Protein AF-A0A349VHH0-F1 (afdb_monomer_lite)

Radius of gyration: 14.25 Å; chains: 1; bounding box: 32×23×42 Å

Structure (mmCIF, N/CA/C/O backbone):
data_AF-A0A349VHH0-F1
#
_entry.id   AF-A0A349VHH0-F1
#
loop_
_atom_site.group_PDB
_atom_site.id
_atom_site.type_symbol
_atom_site.label_atom_id
_atom_site.label_alt_id
_atom_site.label_comp_id
_atom_site.label_asym_id
_atom_site.label_entity_id
_atom_site.label_seq_id
_atom_site.pdbx_PDB_ins_code
_atom_site.Cartn_x
_atom_site.Cartn_y
_atom_site.Cartn_z
_atom_site.occupancy
_atom_site.B_iso_or_equiv
_atom_site.auth_seq_id
_atom_site.auth_comp_id
_atom_site.auth_asym_id
_atom_site.auth_atom_id
_atom_site.pdbx_PDB_model_num
ATOM 1 N N . MET A 1 1 ? -18.734 -1.919 11.521 1.00 59.34 1 MET A N 1
ATOM 2 C CA . MET A 1 1 ? -18.033 -2.120 10.231 1.00 59.34 1 MET A CA 1
ATOM 3 C C . MET A 1 1 ? -16.664 -1.491 10.386 1.00 59.34 1 MET A C 1
ATOM 5 O O . MET A 1 1 ? -16.612 -0.408 10.951 1.00 59.34 1 MET A O 1
ATOM 9 N N . ALA A 1 2 ? -15.587 -2.161 9.975 1.00 71.06 2 ALA A N 1
ATOM 10 C CA . ALA A 1 2 ? -14.248 -1.577 10.053 1.00 71.06 2 ALA A CA 1
ATOM 11 C C . ALA A 1 2 ? -14.108 -0.474 8.992 1.00 71.06 2 ALA A C 1
ATOM 13 O O . ALA A 1 2 ? -14.439 -0.714 7.833 1.00 71.06 2 ALA A O 1
ATOM 14 N N . SER A 1 3 ? -13.645 0.713 9.388 1.00 89.81 3 SER A N 1
ATOM 15 C CA . SER A 1 3 ? -13.269 1.769 8.442 1.00 89.81 3 SER A CA 1
ATOM 16 C C . SER A 1 3 ? -11.899 1.418 7.874 1.00 89.81 3 SER A C 1
ATOM 18 O O . SER A 1 3 ? -10.964 1.177 8.637 1.00 89.81 3 SER A O 1
ATOM 20 N N . LEU A 1 4 ? -11.770 1.353 6.556 1.00 94.44 4 LEU A N 1
ATOM 21 C CA . LEU A 1 4 ? -10.515 1.015 5.895 1.00 94.44 4 LEU A CA 1
ATOM 22 C C . LEU A 1 4 ? -10.029 2.218 5.095 1.00 94.44 4 LEU A C 1
ATOM 24 O O . LEU A 1 4 ? -10.827 3.007 4.613 1.00 94.44 4 LEU A O 1
ATOM 28 N N . VAL A 1 5 ? -8.714 2.345 4.976 1.00 95.81 5 VAL A N 1
ATOM 29 C CA . VAL A 1 5 ? -8.042 3.226 4.024 1.00 95.81 5 VAL A CA 1
ATOM 30 C C . VAL A 1 5 ? -6.947 2.398 3.379 1.00 95.81 5 VAL A C 1
ATOM 32 O O . VAL A 1 5 ? -6.193 1.721 4.077 1.00 95.81 5 VAL A O 1
ATOM 35 N N . THR A 1 6 ? -6.840 2.435 2.056 1.00 97.19 6 THR A N 1
ATOM 36 C CA . THR A 1 6 ? -5.784 1.716 1.333 1.00 97.19 6 THR A CA 1
ATOM 37 C C . THR A 1 6 ? -4.685 2.654 0.848 1.00 97.19 6 THR A C 1
ATOM 39 O O . THR A 1 6 ? -4.985 3.757 0.393 1.00 97.19 6 THR A O 1
ATOM 42 N N . LEU A 1 7 ? -3.424 2.218 0.875 1.00 97.88 7 LEU A N 1
ATOM 43 C CA . LEU A 1 7 ? -2.281 2.988 0.383 1.00 97.88 7 LEU A CA 1
ATOM 44 C C . LEU A 1 7 ? -1.596 2.272 -0.787 1.00 97.88 7 LEU A C 1
ATOM 46 O O . LEU A 1 7 ? -1.134 1.140 -0.655 1.00 97.88 7 LEU A O 1
ATOM 50 N N . THR A 1 8 ? -1.506 2.961 -1.926 1.00 97.81 8 THR A N 1
ATOM 51 C CA . THR A 1 8 ? -0.723 2.535 -3.097 1.00 97.81 8 THR A CA 1
ATOM 52 C C . THR A 1 8 ? 0.266 3.633 -3.464 1.00 97.81 8 THR A C 1
ATOM 54 O O . THR A 1 8 ? -0.139 4.789 -3.583 1.00 97.81 8 THR A O 1
ATOM 57 N N . THR A 1 9 ? 1.547 3.303 -3.630 1.00 97.88 9 THR A N 1
ATOM 58 C CA . THR A 1 9 ? 2.602 4.263 -4.005 1.00 97.88 9 THR A CA 1
ATOM 59 C C . THR A 1 9 ? 3.647 3.631 -4.928 1.00 97.88 9 THR A C 1
ATOM 61 O O . THR A 1 9 ? 3.681 2.417 -5.116 1.00 97.88 9 THR A O 1
ATOM 64 N N . ASP A 1 10 ? 4.525 4.462 -5.483 1.00 98.00 10 ASP A N 1
ATOM 65 C CA . ASP A 1 10 ? 5.720 4.090 -6.251 1.00 98.00 10 ASP A CA 1
ATOM 66 C C . ASP A 1 10 ? 7.025 4.371 -5.470 1.00 98.00 10 ASP A C 1
ATOM 68 O O . ASP A 1 10 ? 8.100 4.553 -6.038 1.00 98.00 10 ASP A O 1
ATOM 72 N N . PHE A 1 11 ? 6.939 4.445 -4.136 1.00 98.12 11 PHE A N 1
ATOM 73 C CA . PHE A 1 11 ? 8.042 4.885 -3.265 1.00 98.12 11 PHE A CA 1
ATOM 74 C C . PHE A 1 11 ? 9.115 3.817 -3.013 1.00 98.12 11 PHE A C 1
ATOM 76 O O . PHE A 1 11 ? 10.175 4.115 -2.445 1.00 98.12 11 PHE A O 1
ATOM 83 N N . GLY A 1 12 ? 8.822 2.570 -3.370 1.00 96.56 12 GLY A N 1
ATOM 84 C CA . GLY A 1 12 ? 9.555 1.394 -2.938 1.00 96.56 12 GLY A CA 1
ATOM 85 C C . GLY A 1 12 ? 9.456 1.154 -1.429 1.00 96.56 12 GLY A C 1
ATOM 86 O O . GLY A 1 12 ? 8.847 1.908 -0.668 1.00 96.56 12 GLY A O 1
ATOM 87 N N . THR A 1 13 ? 10.105 0.084 -0.978 1.00 95.56 13 THR A N 1
ATOM 88 C CA . THR A 1 13 ? 10.179 -0.304 0.443 1.00 95.56 13 THR A CA 1
ATOM 89 C C . THR A 1 13 ? 11.537 -0.006 1.076 1.00 95.56 13 THR A C 1
ATOM 91 O O . THR A 1 13 ? 11.696 -0.118 2.288 1.00 95.56 13 THR A O 1
ATOM 94 N N . SER A 1 14 ? 12.527 0.395 0.273 1.00 94.25 14 SER A N 1
ATOM 95 C CA . SER A 1 14 ? 13.884 0.707 0.741 1.00 94.25 14 SER A CA 1
ATOM 96 C C . SER A 1 14 ? 14.022 2.119 1.323 1.00 94.25 14 SER A C 1
ATOM 98 O O . SER A 1 14 ? 15.050 2.434 1.917 1.00 94.25 14 SER A O 1
ATOM 100 N N . SER A 1 15 ? 13.010 2.975 1.152 1.00 93.44 15 SER A N 1
ATOM 101 C CA . SER A 1 15 ? 12.960 4.336 1.695 1.00 93.44 15 SER A CA 1
ATOM 102 C C . SER A 1 15 ? 12.021 4.428 2.906 1.00 93.44 15 SER A C 1
ATOM 104 O O . SER A 1 15 ? 11.159 3.578 3.126 1.00 93.44 15 SER A O 1
ATOM 106 N N . GLY A 1 16 ? 12.152 5.496 3.698 1.00 97.25 16 GLY A N 1
ATOM 107 C CA . GLY A 1 16 ? 11.284 5.748 4.855 1.00 97.25 16 GLY A CA 1
ATOM 108 C C . GLY A 1 16 ? 9.916 6.360 4.522 1.00 97.25 16 GLY A C 1
ATOM 109 O O . GLY A 1 16 ? 9.131 6.599 5.439 1.00 97.25 16 GLY A O 1
ATOM 110 N N . TYR A 1 17 ? 9.612 6.646 3.252 1.00 98.25 17 TYR A N 1
ATOM 111 C CA . TYR A 1 17 ? 8.443 7.456 2.885 1.00 98.25 17 TYR A CA 1
ATOM 112 C C . TYR A 1 17 ? 7.115 6.788 3.242 1.00 98.25 17 TYR A C 1
ATOM 114 O O . TYR A 1 17 ? 6.234 7.437 3.802 1.00 98.25 17 TYR A O 1
ATOM 122 N N . VAL A 1 18 ? 6.988 5.478 3.016 1.00 98.19 18 VAL A N 1
ATOM 123 C CA . VAL A 1 18 ? 5.794 4.717 3.421 1.00 98.19 18 VAL A CA 1
ATOM 124 C C . VAL A 1 18 ? 5.593 4.798 4.938 1.00 98.19 18 VAL A C 1
ATOM 126 O O . VAL A 1 18 ? 4.487 5.063 5.404 1.00 98.19 18 VAL A O 1
ATOM 129 N N . ALA A 1 19 ? 6.664 4.656 5.726 1.00 98.00 19 ALA A N 1
ATOM 130 C CA . ALA A 1 19 ? 6.585 4.772 7.182 1.00 98.00 19 ALA A CA 1
ATOM 131 C C . ALA A 1 19 ? 6.148 6.179 7.629 1.00 98.00 19 ALA A C 1
ATOM 133 O O . ALA A 1 19 ? 5.319 6.312 8.530 1.00 98.00 19 ALA A O 1
ATOM 134 N N . GLN A 1 20 ? 6.651 7.230 6.975 1.00 98.44 20 GLN A N 1
ATOM 135 C CA . GLN A 1 20 ? 6.264 8.617 7.252 1.00 98.44 20 GLN A CA 1
ATOM 136 C C . GLN A 1 20 ? 4.795 8.893 6.899 1.00 98.44 20 GLN A C 1
ATOM 138 O O . GLN A 1 20 ? 4.095 9.548 7.676 1.00 98.44 20 GLN A O 1
ATOM 143 N N . MET A 1 21 ? 4.304 8.354 5.777 1.00 98.06 21 MET A N 1
ATOM 144 C CA . MET A 1 21 ? 2.892 8.442 5.385 1.00 98.06 21 MET A CA 1
ATOM 145 C C . MET A 1 21 ? 1.984 7.781 6.422 1.00 98.06 21 MET A C 1
ATOM 147 O O . MET A 1 21 ? 1.038 8.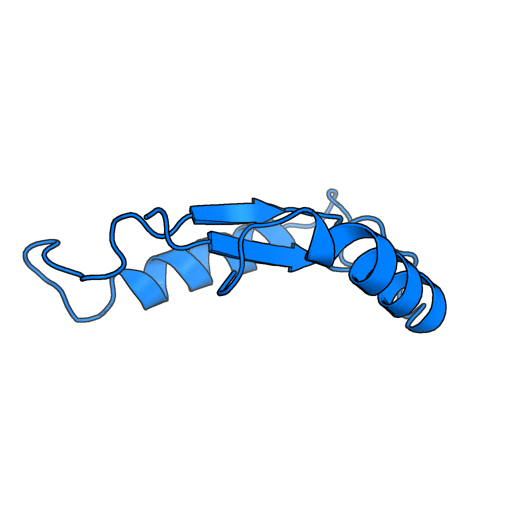409 6.896 1.00 98.06 21 MET A O 1
ATOM 151 N N . LYS A 1 22 ? 2.315 6.557 6.851 1.00 97.06 22 LYS A N 1
ATOM 152 C CA . LYS A 1 22 ? 1.563 5.841 7.893 1.00 97.06 22 LYS A CA 1
ATOM 153 C C . LYS A 1 22 ? 1.564 6.591 9.224 1.00 97.06 22 LYS A C 1
ATOM 155 O O . LYS A 1 22 ? 0.518 6.754 9.844 1.00 97.06 22 LYS A O 1
ATOM 160 N N . GLY A 1 23 ? 2.725 7.085 9.655 1.00 96.00 23 GLY A N 1
ATOM 161 C CA . GLY A 1 23 ? 2.840 7.866 10.887 1.00 96.00 23 GLY A CA 1
ATOM 162 C C . GLY A 1 23 ? 2.000 9.144 10.848 1.00 96.00 23 GLY A C 1
ATOM 163 O O . GLY A 1 23 ? 1.325 9.471 11.822 1.00 96.00 23 GLY A O 1
ATOM 164 N N . THR A 1 24 ? 1.993 9.837 9.707 1.00 96.31 24 THR A N 1
ATOM 165 C CA . THR A 1 24 ? 1.186 11.047 9.501 1.00 96.31 24 THR A CA 1
ATOM 166 C C . THR A 1 24 ? -0.302 10.719 9.510 1.00 96.31 24 THR A C 1
ATOM 168 O O . THR A 1 24 ? -1.048 11.376 10.228 1.00 96.31 24 THR A O 1
ATOM 171 N N . PHE A 1 25 ? -0.719 9.663 8.809 1.00 94.88 25 PHE A N 1
ATOM 172 C CA . PHE A 1 25 ? -2.096 9.175 8.816 1.00 94.88 25 PHE A CA 1
ATOM 173 C C . PHE A 1 25 ? -2.614 8.935 10.241 1.00 94.88 25 PHE A C 1
ATOM 175 O O . PHE A 1 25 ? -3.607 9.540 10.644 1.00 94.88 25 PHE A O 1
ATOM 182 N N . PHE A 1 26 ? -1.908 8.133 11.046 1.00 92.06 26 PHE A N 1
ATOM 183 C CA . PHE A 1 26 ? -2.335 7.858 12.422 1.00 92.06 26 PHE A CA 1
ATOM 184 C C . PHE A 1 26 ? -2.274 9.096 13.317 1.00 92.06 26 PHE A C 1
ATOM 186 O O . PHE A 1 26 ? -3.160 9.298 14.145 1.00 92.06 26 PHE A O 1
ATOM 193 N N . LYS A 1 27 ? -1.269 9.963 13.141 1.00 91.06 27 LYS A N 1
ATOM 194 C CA . LYS A 1 27 ? -1.201 11.235 13.870 1.00 91.06 27 LYS A CA 1
ATOM 195 C C . LYS A 1 27 ? -2.422 12.106 13.577 1.00 91.06 27 LYS A C 1
ATOM 197 O O . LYS A 1 27 ? -2.968 12.686 14.509 1.00 91.06 27 LYS A O 1
ATOM 202 N N . THR A 1 28 ? -2.847 12.184 12.318 1.00 89.25 28 THR A N 1
ATOM 203 C CA . THR A 1 28 ? -4.028 12.944 11.897 1.00 89.25 28 THR A CA 1
ATOM 204 C C . THR A 1 28 ? -5.316 12.327 12.436 1.00 89.25 28 THR A C 1
ATOM 206 O O . THR A 1 28 ? -6.139 13.057 12.976 1.00 89.25 28 THR A O 1
ATOM 209 N N . LEU A 1 29 ? -5.478 11.000 12.374 1.00 87.00 29 LEU A N 1
ATOM 210 C CA . LEU A 1 29 ? -6.666 10.316 12.912 1.00 87.00 29 LEU A CA 1
ATOM 211 C C . LEU A 1 29 ? -6.871 10.518 14.420 1.00 87.00 29 LEU A C 1
ATOM 213 O O . LEU A 1 29 ? -8.005 10.523 14.903 1.00 87.00 29 LEU A O 1
ATOM 217 N N . LEU A 1 30 ? -5.771 10.649 15.161 1.00 83.69 30 LEU A N 1
ATOM 218 C CA . LEU A 1 30 ? -5.767 10.820 16.615 1.00 83.69 30 LEU A CA 1
ATOM 219 C C . LEU A 1 30 ? -5.708 12.295 17.042 1.00 83.69 30 LEU A C 1
ATOM 221 O O . LEU A 1 30 ? -5.712 12.599 18.239 1.00 83.69 30 LEU A O 1
ATOM 225 N N . GLN A 1 31 ? -5.609 13.226 16.091 1.00 83.62 31 GLN A N 1
ATOM 226 C CA . GLN A 1 31 ? -5.479 14.645 16.391 1.00 83.62 31 GLN A CA 1
ATOM 227 C C . GLN A 1 31 ? -6.788 15.193 16.975 1.00 83.62 31 GLN A C 1
ATOM 229 O O . GLN A 1 31 ? -7.864 14.992 16.425 1.00 83.62 31 GLN A O 1
ATOM 234 N N . GLY A 1 32 ? -6.696 15.933 18.083 1.00 73.19 32 GLY A N 1
ATOM 235 C CA . GLY A 1 32 ? -7.853 16.603 18.688 1.00 73.19 32 GLY A CA 1
ATOM 236 C C . GLY A 1 32 ? -8.731 15.722 19.585 1.00 73.19 32 GLY A C 1
ATOM 237 O O . GLY A 1 32 ? -9.695 16.233 20.144 1.00 73.19 32 GLY A O 1
ATOM 238 N N . THR A 1 33 ? -8.384 14.447 19.789 1.00 69.75 33 THR A N 1
ATOM 239 C CA . THR A 1 33 ? -9.109 13.528 20.687 1.00 69.75 33 THR A CA 1
ATOM 240 C C . THR A 1 33 ? -8.235 13.126 21.882 1.00 69.75 33 THR A C 1
ATOM 242 O O . THR A 1 33 ? -7.562 12.093 21.832 1.00 69.75 33 THR A O 1
ATOM 245 N N . PRO A 1 34 ? -8.188 13.942 22.953 1.00 67.12 34 PRO A N 1
ATOM 246 C CA . PRO A 1 34 ? -7.325 13.695 24.114 1.00 67.12 34 PRO A CA 1
ATOM 247 C C . PRO A 1 34 ? -7.704 12.439 24.916 1.00 67.12 34 PRO A C 1
ATOM 249 O O . PRO A 1 34 ? -6.862 11.881 25.614 1.00 67.12 34 PRO A O 1
ATOM 252 N N . ASP A 1 35 ? -8.943 11.967 24.798 1.00 74.88 35 ASP A N 1
ATOM 253 C CA . ASP A 1 35 ? -9.502 10.821 25.525 1.00 74.88 35 ASP A CA 1
ATOM 254 C C . ASP A 1 35 ? -9.565 9.528 24.689 1.00 74.88 35 ASP A C 1
ATOM 256 O O . ASP A 1 35 ? -10.136 8.534 25.132 1.00 74.88 35 ASP A O 1
ATOM 260 N N . LYS A 1 36 ? -8.967 9.524 23.486 1.00 65.50 36 LYS A N 1
ATOM 261 C CA . LYS A 1 36 ? -9.034 8.416 22.513 1.00 65.50 36 LYS A CA 1
ATOM 262 C C . LYS A 1 36 ? -10.456 8.081 22.034 1.00 65.50 36 LYS A C 1
ATOM 264 O O . LYS A 1 36 ? -10.658 7.007 21.481 1.00 65.50 36 LYS A O 1
ATOM 269 N N . SER A 1 37 ? -11.420 8.994 22.162 1.00 73.25 37 SER A N 1
ATOM 270 C CA . SER A 1 37 ? -12.794 8.805 21.666 1.00 73.25 37 SER A CA 1
ATOM 271 C C . SER A 1 37 ? -12.966 9.063 20.162 1.00 73.25 37 SER A C 1
ATOM 273 O O . SER A 1 37 ? -14.093 9.212 19.690 1.00 73.25 37 SER A O 1
ATOM 275 N N . SER A 1 38 ? -11.870 9.127 19.390 1.00 77.69 38 SER A N 1
ATOM 276 C CA . SER A 1 38 ? -11.950 9.355 17.943 1.00 77.69 38 SER A CA 1
ATOM 277 C C . SER A 1 38 ? -12.895 8.336 17.304 1.00 77.69 38 SER A C 1
ATOM 279 O O . SER A 1 38 ? -12.681 7.133 17.476 1.00 77.69 38 SER A O 1
ATOM 281 N N . PRO A 1 39 ? -13.908 8.771 16.529 1.00 77.44 39 PRO A N 1
ATOM 282 C CA . PRO A 1 39 ? -14.796 7.845 15.827 1.00 77.44 39 PRO A CA 1
ATOM 283 C C . PRO A 1 39 ? -14.036 6.987 14.804 1.00 77.44 39 PRO A C 1
ATOM 285 O O . PRO A 1 39 ? -14.557 5.984 14.327 1.00 77.44 39 PRO A O 1
ATOM 288 N N . TYR A 1 40 ? -12.789 7.357 14.498 1.00 78.94 40 TYR A N 1
ATOM 289 C CA . TYR A 1 40 ? -11.901 6.662 13.576 1.00 78.94 40 TYR A CA 1
ATOM 290 C C . TYR A 1 40 ? -10.827 5.826 14.286 1.00 78.94 40 TYR A C 1
ATOM 292 O O . TYR A 1 40 ? -9.854 5.429 13.649 1.00 78.94 40 TYR A O 1
ATOM 3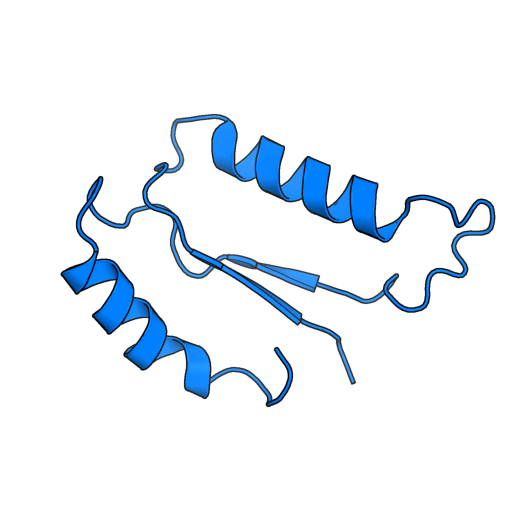00 N N . LEU A 1 41 ? -10.967 5.545 15.589 1.00 80.38 41 LEU A N 1
ATOM 301 C CA . LEU A 1 41 ? -9.981 4.754 16.341 1.00 80.38 41 LEU A CA 1
ATOM 302 C C . LEU A 1 41 ? -9.801 3.336 15.769 1.00 80.38 41 LEU A C 1
ATOM 304 O O . LEU A 1 41 ? -8.709 2.781 15.824 1.00 80.38 41 LEU A O 1
ATOM 308 N N . GLU A 1 42 ? -10.862 2.771 15.193 1.00 85.69 42 GLU A N 1
ATOM 309 C CA . GLU A 1 42 ? -10.840 1.457 14.539 1.00 85.69 42 GLU A CA 1
ATOM 310 C C . GLU A 1 42 ? -10.489 1.532 13.044 1.00 85.69 42 GLU A C 1
ATOM 312 O O . GLU A 1 42 ? -10.568 0.521 12.342 1.00 85.69 42 GLU A O 1
ATOM 317 N N . CYS A 1 43 ? -10.119 2.712 12.532 1.00 91.00 43 CYS A N 1
ATOM 318 C CA . CYS A 1 43 ? -9.733 2.861 11.137 1.00 91.00 43 CYS A CA 1
ATOM 319 C C . CYS A 1 43 ? -8.399 2.156 10.871 1.00 91.00 43 CYS A C 1
ATOM 321 O O . CYS A 1 43 ? -7.397 2.416 11.540 1.00 91.00 43 CYS A O 1
ATOM 323 N N . GLN A 1 44 ? -8.370 1.288 9.863 1.00 93.19 44 GLN A N 1
ATOM 324 C CA . GLN A 1 44 ? -7.177 0.534 9.485 1.00 93.19 44 GLN A CA 1
ATOM 325 C C . GLN A 1 44 ? -6.585 1.090 8.196 1.00 93.19 44 GLN A C 1
ATOM 327 O O . GLN A 1 44 ? -7.312 1.396 7.254 1.00 93.19 44 GLN A O 1
ATOM 332 N N . LEU A 1 45 ? -5.257 1.182 8.152 1.00 95.94 45 LEU A N 1
ATOM 333 C CA . LEU A 1 45 ? -4.512 1.508 6.942 1.00 95.94 45 LEU A CA 1
ATOM 334 C C . LEU A 1 45 ? -3.925 0.223 6.357 1.00 95.94 45 LEU A C 1
ATOM 336 O O . LEU A 1 45 ? -3.138 -0.450 7.023 1.00 95.94 45 LEU A O 1
ATOM 340 N N . VAL A 1 46 ? -4.313 -0.107 5.130 1.00 96.56 46 VAL A N 1
ATOM 341 C CA . VAL A 1 46 ? -3.919 -1.330 4.426 1.00 96.56 46 VAL A CA 1
ATOM 342 C C . VAL A 1 46 ? -3.052 -0.962 3.230 1.00 96.56 46 VAL A C 1
ATOM 344 O O . VAL A 1 46 ? -3.466 -0.185 2.374 1.00 96.56 46 VAL A O 1
ATOM 347 N N . ASP A 1 47 ? -1.852 -1.519 3.133 1.00 97.38 47 ASP A N 1
ATOM 348 C CA . ASP A 1 47 ? -1.042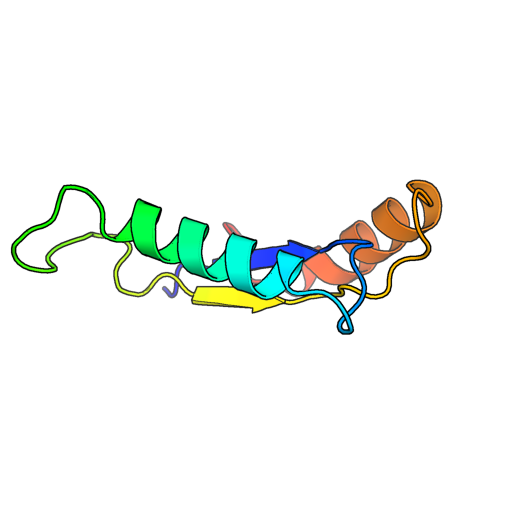 -1.331 1.930 1.00 97.38 47 ASP A CA 1
ATOM 349 C C . ASP A 1 47 ? -1.541 -2.250 0.817 1.00 97.38 47 ASP A C 1
ATOM 351 O O . ASP A 1 47 ? -1.796 -3.432 1.054 1.00 97.38 47 ASP A O 1
ATOM 355 N N . LEU A 1 48 ? -1.639 -1.719 -0.400 1.00 97.06 48 LEU A N 1
ATOM 356 C CA . LEU A 1 48 ? -1.871 -2.539 -1.590 1.00 97.06 48 LEU A CA 1
ATOM 357 C C . LEU A 1 48 ? -0.560 -2.809 -2.326 1.00 97.06 48 LEU A C 1
ATOM 359 O O . LEU A 1 48 ? -0.242 -3.962 -2.601 1.00 97.06 48 LEU A O 1
ATOM 363 N N . ALA A 1 49 ? 0.200 -1.756 -2.633 1.00 97.12 49 ALA A N 1
ATOM 364 C CA . ALA A 1 49 ? 1.509 -1.852 -3.273 1.00 97.12 49 ALA A CA 1
ATOM 365 C C . ALA A 1 49 ? 2.339 -0.587 -3.025 1.00 97.12 49 ALA A C 1
ATOM 367 O O . ALA A 1 49 ? 1.807 0.521 -2.961 1.00 97.12 49 ALA A O 1
ATOM 368 N N . HIS A 1 50 ? 3.655 -0.750 -2.933 1.00 97.94 50 HIS A N 1
ATOM 369 C CA . HIS A 1 50 ? 4.613 0.364 -2.867 1.00 97.94 50 HIS A CA 1
ATOM 370 C C . HIS A 1 50 ? 5.702 0.262 -3.933 1.00 97.94 50 HIS A C 1
ATOM 372 O O . HIS A 1 50 ? 6.578 1.115 -4.012 1.00 97.94 50 HIS A O 1
ATOM 378 N N . ASP A 1 51 ? 5.672 -0.800 -4.726 1.00 97.25 51 ASP A N 1
ATOM 379 C CA . ASP A 1 51 ? 6.645 -1.183 -5.740 1.00 97.25 51 ASP A CA 1
ATOM 380 C C . ASP A 1 51 ? 6.127 -0.939 -7.163 1.00 97.25 51 ASP A C 1
ATOM 382 O O . ASP A 1 51 ? 6.679 -1.469 -8.128 1.00 97.25 51 ASP A O 1
ATOM 386 N N . ILE A 1 52 ? 5.091 -0.103 -7.312 1.00 97.81 52 ILE A N 1
ATOM 387 C CA . ILE A 1 52 ? 4.704 0.423 -8.621 1.00 97.81 52 ILE A CA 1
ATOM 388 C C . ILE A 1 52 ? 5.924 1.111 -9.239 1.00 97.81 52 ILE A C 1
ATOM 390 O O . ILE A 1 52 ? 6.652 1.834 -8.557 1.00 97.81 52 ILE A O 1
ATOM 394 N N . ALA A 1 53 ? 6.158 0.873 -10.531 1.00 97.94 53 ALA A N 1
ATOM 395 C CA . ALA A 1 53 ? 7.276 1.489 -11.231 1.00 97.94 53 ALA A CA 1
ATOM 396 C C . ALA A 1 53 ? 7.203 3.026 -11.097 1.00 97.94 53 ALA A C 1
ATOM 398 O O . ALA A 1 53 ? 6.132 3.592 -11.352 1.00 97.94 53 ALA A O 1
ATOM 399 N N . PRO A 1 54 ? 8.309 3.704 -10.726 1.00 97.81 54 PRO A N 1
ATOM 400 C CA . PRO A 1 54 ? 8.311 5.146 -10.508 1.00 97.81 54 PRO A CA 1
ATOM 401 C C . PRO A 1 54 ? 7.679 5.912 -11.668 1.00 97.81 54 PRO A C 1
ATOM 403 O O . PRO A 1 54 ? 8.087 5.760 -12.822 1.00 97.81 54 PRO A O 1
ATOM 406 N N . HIS A 1 55 ? 6.690 6.745 -11.346 1.00 98.00 55 HIS A N 1
ATOM 407 C CA . HIS A 1 55 ? 5.951 7.599 -12.280 1.00 98.00 55 HIS A CA 1
ATOM 408 C C . HIS A 1 55 ? 5.081 6.876 -13.329 1.00 98.00 55 HIS A C 1
ATOM 410 O O . HIS A 1 55 ? 4.504 7.537 -14.200 1.00 98.00 55 HIS A O 1
ATOM 416 N N . ASP A 1 56 ? 4.920 5.550 -13.261 1.00 98.38 56 ASP A N 1
ATOM 417 C CA . ASP A 1 56 ? 4.063 4.805 -14.188 1.00 98.38 56 ASP A CA 1
ATOM 418 C C . ASP A 1 56 ? 2.586 4.843 -13.769 1.00 98.38 56 ASP A C 1
ATOM 420 O O . ASP A 1 56 ? 2.013 3.904 -13.206 1.00 98.38 56 ASP A O 1
ATOM 424 N N . ILE A 1 57 ? 1.935 5.955 -14.108 1.00 98.06 57 ILE A N 1
ATOM 425 C CA . ILE A 1 57 ? 0.516 6.171 -13.812 1.00 98.06 57 ILE A CA 1
ATOM 426 C C . ILE A 1 57 ? -0.410 5.156 -14.498 1.00 98.06 57 ILE A C 1
ATOM 428 O O . ILE A 1 57 ? -1.523 4.936 -14.025 1.00 98.06 57 ILE A O 1
ATOM 432 N N . ARG A 1 58 ? 0.014 4.533 -15.609 1.00 98.50 58 ARG A N 1
ATOM 433 C CA . ARG A 1 58 ? -0.816 3.563 -16.340 1.00 98.50 58 ARG A CA 1
ATOM 434 C C . ARG A 1 58 ? -0.876 2.247 -15.577 1.00 98.50 58 ARG A C 1
ATOM 436 O O . ARG A 1 58 ? -1.972 1.736 -15.347 1.00 98.50 58 ARG A O 1
ATOM 443 N N . SER A 1 59 ? 0.275 1.755 -15.127 1.00 97.81 59 SER A N 1
ATOM 444 C CA . SER A 1 59 ? 0.348 0.573 -14.266 1.00 97.81 59 SER A CA 1
ATOM 445 C C . SER A 1 59 ? -0.359 0.809 -12.927 1.00 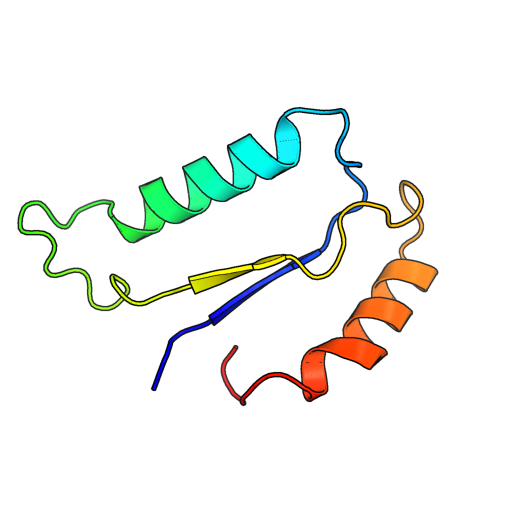97.81 59 SER A C 1
ATOM 447 O O . SER A 1 59 ? -1.133 -0.042 -12.492 1.00 97.81 59 SER A O 1
ATOM 449 N N . ALA A 1 60 ? -0.194 1.992 -12.321 1.00 98.06 60 ALA A N 1
ATOM 450 C CA . ALA A 1 60 ? -0.894 2.366 -11.088 1.00 98.06 60 ALA A CA 1
ATOM 451 C C . ALA A 1 60 ? -2.427 2.366 -11.245 1.00 98.06 60 ALA A C 1
ATOM 453 O O . ALA A 1 60 ? -3.145 1.840 -10.388 1.00 98.06 60 ALA A O 1
ATOM 454 N N . ALA A 1 61 ? -2.934 2.932 -12.348 1.00 98.12 61 ALA A N 1
ATOM 455 C CA . ALA A 1 61 ? -4.365 2.983 -12.639 1.00 98.12 61 ALA A CA 1
ATOM 456 C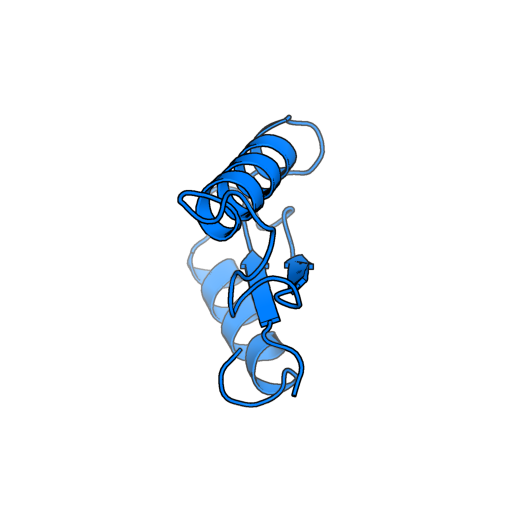 C . ALA A 1 61 ? -4.945 1.578 -12.835 1.00 98.12 61 ALA A C 1
ATOM 458 O O . ALA A 1 61 ? -5.983 1.255 -12.256 1.00 98.12 61 ALA A O 1
ATOM 459 N N . TRP A 1 62 ? -4.252 0.729 -13.601 1.00 98.31 62 TRP A N 1
ATOM 460 C CA . TRP A 1 62 ? -4.653 -0.662 -13.797 1.00 98.31 62 TRP A CA 1
ATOM 461 C C . TRP A 1 62 ? -4.670 -1.441 -12.479 1.00 98.31 62 TRP A C 1
ATOM 463 O O . TRP A 1 62 ? -5.676 -2.066 -12.153 1.00 98.31 62 TRP A O 1
ATOM 473 N N . PHE A 1 63 ? -3.589 -1.366 -11.696 1.00 98.25 63 PHE A N 1
ATOM 474 C CA . PHE A 1 63 ? -3.476 -2.050 -10.407 1.00 98.25 63 PHE A CA 1
ATOM 475 C C . PHE A 1 63 ? -4.595 -1.641 -9.443 1.00 98.25 63 PHE A C 1
ATOM 477 O O . PHE A 1 63 ? -5.262 -2.503 -8.867 1.00 98.25 63 PHE A O 1
ATOM 484 N N . THR A 1 64 ? -4.843 -0.333 -9.312 1.00 96.00 64 THR A N 1
ATOM 485 C CA . THR A 1 64 ? -5.900 0.195 -8.440 1.00 96.00 64 THR A CA 1
ATOM 486 C C . THR A 1 64 ? -7.271 -0.300 -8.887 1.00 96.00 64 THR A C 1
ATOM 488 O O . THR A 1 64 ? -8.005 -0.850 -8.072 1.00 96.00 6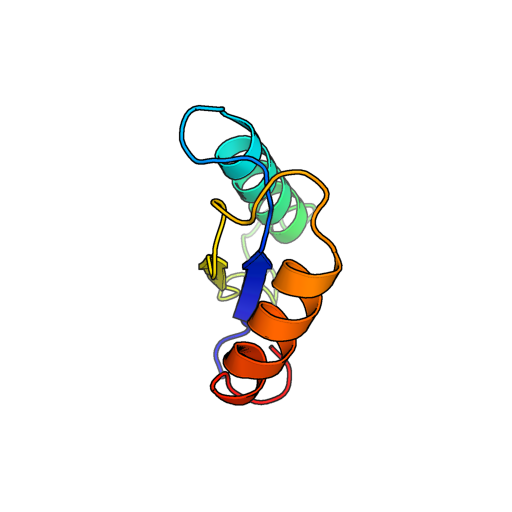4 THR A O 1
ATOM 491 N N . ALA A 1 65 ? -7.601 -0.174 -10.178 1.00 96.75 65 ALA A N 1
ATOM 492 C CA . ALA A 1 65 ? -8.890 -0.606 -10.718 1.00 96.75 65 ALA A CA 1
ATOM 493 C C . ALA A 1 65 ? -9.112 -2.122 -10.592 1.00 96.75 65 ALA A C 1
ATOM 495 O O . ALA A 1 65 ? -10.238 -2.564 -10.372 1.00 96.75 65 ALA A O 1
ATOM 496 N N . ALA A 1 66 ? -8.047 -2.918 -10.708 1.00 97.56 66 ALA A N 1
ATOM 497 C CA . ALA A 1 66 ? -8.111 -4.367 -10.563 1.00 97.56 66 ALA A CA 1
ATOM 498 C C . ALA A 1 66 ? -8.224 -4.827 -9.099 1.00 97.56 66 ALA A C 1
ATOM 500 O O . ALA A 1 66 ? -8.694 -5.935 -8.857 1.00 97.56 66 ALA A O 1
ATOM 501 N N . SER A 1 67 ? -7.808 -4.002 -8.133 1.00 96.62 67 SER A N 1
ATOM 502 C CA . SER A 1 67 ? -7.706 -4.400 -6.720 1.00 96.62 67 SER A CA 1
ATOM 503 C C . SER A 1 67 ? -8.796 -3.797 -5.831 1.00 96.62 67 SER A C 1
ATOM 505 O O . SER A 1 67 ? -9.279 -4.469 -4.921 1.00 96.62 67 SER A O 1
ATOM 507 N N . CYS A 1 68 ? -9.212 -2.548 -6.073 1.00 94.62 68 CYS A N 1
ATOM 508 C CA . CYS A 1 68 ? -10.054 -1.802 -5.130 1.00 94.62 68 CYS A CA 1
ATOM 509 C C . CYS A 1 68 ? -11.437 -2.433 -4.906 1.00 94.62 68 CYS A C 1
ATOM 511 O O . CYS A 1 68 ? -11.940 -2.417 -3.788 1.00 94.62 68 CYS A O 1
ATOM 513 N N . PHE A 1 69 ? -12.028 -3.064 -5.925 1.00 94.44 69 PHE A N 1
ATOM 514 C CA . PHE A 1 69 ? -13.367 -3.660 -5.829 1.00 94.44 69 PHE A CA 1
ATOM 515 C C . PHE A 1 69 ? -13.432 -4.974 -5.036 1.00 94.44 69 PHE A C 1
ATOM 517 O O . PHE A 1 69 ? -14.525 -5.495 -4.818 1.00 94.44 69 PHE A O 1
ATOM 524 N N . TYR A 1 70 ? -12.293 -5.507 -4.584 1.00 95.94 70 TYR A N 1
ATOM 525 C CA . TYR A 1 70 ? -12.261 -6.621 -3.631 1.00 95.94 70 TYR A CA 1
ATOM 526 C C . TYR A 1 70 ? -12.405 -6.161 -2.174 1.00 95.94 70 TYR A C 1
ATOM 528 O O . TYR A 1 70 ? -12.670 -6.986 -1.298 1.00 95.94 70 TYR A O 1
ATOM 536 N N . PHE A 1 71 ? -12.245 -4.864 -1.901 1.00 95.62 71 PHE A N 1
ATOM 537 C CA . PHE A 1 71 ? -12.467 -4.291 -0.579 1.00 95.62 71 PHE A CA 1
ATOM 538 C C . PHE A 1 71 ? -13.953 -3.962 -0.365 1.00 95.62 71 PHE A C 1
ATOM 540 O O . PHE A 1 71 ? -14.683 -3.721 -1.332 1.00 95.62 71 PHE A O 1
ATOM 547 N N . PRO A 1 72 ? -14.434 -3.945 0.892 1.00 94.56 72 PRO A N 1
ATOM 548 C CA . PRO A 1 72 ? -15.795 -3.527 1.196 1.00 94.56 72 PRO A CA 1
ATOM 549 C C . PRO A 1 72 ? -16.099 -2.118 0.659 1.00 94.56 72 PRO A C 1
ATOM 551 O O . PRO A 1 72 ? -15.210 -1.259 0.654 1.00 94.56 72 PRO A O 1
ATOM 554 N N . PRO A 1 73 ? -17.354 -1.836 0.267 1.00 92.12 73 PRO A N 1
ATOM 555 C CA . PRO A 1 73 ? -17.774 -0.480 -0.070 1.00 92.12 73 PRO A CA 1
ATOM 556 C C . PRO A 1 73 ? -17.439 0.509 1.054 1.00 92.12 73 PRO A C 1
ATOM 558 O O . PRO A 1 73 ? -17.537 0.150 2.226 1.00 92.12 73 PRO A O 1
ATOM 561 N N . GLN A 1 74 ? -17.127 1.759 0.691 1.00 89.69 74 GLN A N 1
ATOM 562 C CA . GLN A 1 74 ? -16.731 2.833 1.623 1.00 89.69 74 GLN A CA 1
ATOM 563 C C . GLN A 1 74 ? -15.353 2.642 2.288 1.00 89.69 74 GLN A C 1
ATOM 565 O O . GLN A 1 74 ? -15.087 3.255 3.321 1.00 89.69 74 GLN A O 1
ATOM 570 N N . THR A 1 75 ? -14.497 1.814 1.683 1.00 92.94 75 THR A N 1
ATOM 571 C CA . THR A 1 75 ? -13.036 1.873 1.866 1.00 92.94 75 THR A CA 1
ATOM 572 C C . THR A 1 75 ? -12.454 3.093 1.150 1.00 92.94 75 THR A C 1
ATOM 574 O O . THR A 1 75 ? -13.002 3.447 0.079 1.00 92.94 75 THR A O 1
#

pLDDT: mean 91.7, std 9.36, range [59.34, 98.5]

Secondary structure (DSSP, 8-state):
---EEEEE-SS-SSSSHHHHHHHHHHHHHTTT-TTS--TTTT-EEEEEES-SPTT-HHHHHHHHHHHGGGSPTT-

Foldseek 3Di:
DAAEDEDEAQQDPVDCVVVVVVVVVVCVQCPPPPPCPRPNNRYYYHYDYHNPHPPPVVSVVVSCVVPVVVDDPND

Sequence (75 aa):
MASLVTLTTDFGTSSGYVAQMKGTFFKTLLQGTPDKSSPYLECQLVDLAHDIAPHDIRSAAWFTAASCFYFPPQT